Protein AF-A0A8E2AHM2-F1 (afdb_monomer_lite)

Radius of gyration: 27.21 Å; chains: 1; bounding box: 56×54×58 Å

pLDDT: mean 82.31, std 12.41, range [53.06, 95.19]

Sequence (95 aa):
LHSVFHASLLEPFVTPHCSLDRSPARPAPVHIVPPESPMTIESFLDCRKIGRRYKYLVHWMNTSVAERSWVALSDVPRDLDEVLEHFHRHHPKLP

Foldseek 3Di:
DDPDDDPVPDDDDDDPPPPDPCPPPDPDDDDDDPPPDDFDFPAWDAWDDDPPWIWTFTDTPPDDPVPTDTHTPVRDDPVCVVRVVVVCVVVVVGD

Organism: NCBI:txid1052685

Structure (mmCIF, N/CA/C/O backbone):
data_AF-A0A8E2AHM2-F1
#
_entry.id   AF-A0A8E2AHM2-F1
#
loop_
_atom_site.group_PDB
_atom_site.id
_atom_site.type_symbol
_atom_site.label_atom_id
_atom_site.label_alt_id
_atom_site.label_com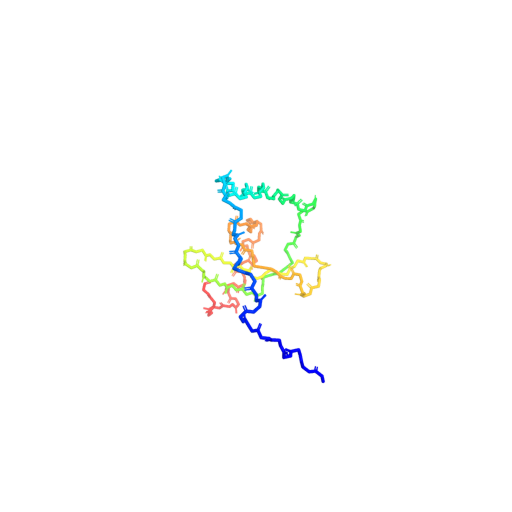p_id
_atom_site.label_asym_id
_atom_site.label_entity_id
_atom_site.label_seq_id
_atom_site.pdbx_PDB_ins_code
_atom_site.Cartn_x
_atom_site.Cartn_y
_atom_site.Cartn_z
_atom_site.occupancy
_atom_site.B_iso_or_equiv
_atom_site.auth_seq_id
_atom_site.auth_comp_id
_atom_site.auth_asym_id
_atom_site.auth_atom_id
_atom_site.pdbx_PDB_model_num
ATOM 1 N N . LEU A 1 1 ? 23.206 -41.408 28.297 1.00 57.72 1 LEU A N 1
ATOM 2 C CA . LEU A 1 1 ? 24.441 -40.905 28.940 1.00 57.72 1 LEU A CA 1
ATOM 3 C C . LEU A 1 1 ? 24.229 -39.427 29.218 1.00 57.72 1 LEU A C 1
ATOM 5 O O . LEU A 1 1 ? 24.099 -38.669 28.268 1.00 57.72 1 LEU A O 1
ATOM 9 N N . HIS A 1 2 ? 24.101 -39.038 30.483 1.00 63.03 2 HIS A N 1
ATOM 10 C CA . HIS A 1 2 ? 23.976 -37.633 30.874 1.00 63.03 2 HIS A CA 1
ATOM 11 C C . HIS A 1 2 ? 25.224 -37.243 31.653 1.00 63.03 2 HIS A C 1
ATOM 13 O O . HIS A 1 2 ? 25.695 -38.023 32.480 1.00 63.03 2 HIS A O 1
ATOM 19 N N . SER A 1 3 ? 25.776 -36.070 31.347 1.00 64.38 3 SER A N 1
ATOM 20 C CA . SER A 1 3 ? 26.953 -35.550 32.036 1.00 64.38 3 SER A CA 1
ATOM 21 C C . SER A 1 3 ? 26.551 -35.144 33.454 1.00 64.38 3 SER A C 1
ATOM 23 O O . SER A 1 3 ? 25.998 -34.068 33.664 1.00 64.38 3 SER A O 1
ATOM 25 N N . VAL A 1 4 ? 26.755 -36.048 34.413 1.00 71.81 4 VAL A N 1
ATOM 26 C CA . VAL A 1 4 ? 26.604 -35.779 35.845 1.00 71.81 4 VAL A CA 1
ATOM 27 C C . VAL A 1 4 ? 28.000 -35.479 36.371 1.00 71.81 4 VAL A C 1
ATOM 29 O O . VAL A 1 4 ? 28.761 -36.394 36.673 1.00 71.81 4 VAL A O 1
ATOM 32 N N . PHE A 1 5 ? 28.369 -34.203 36.426 1.00 76.50 5 PHE A N 1
ATOM 33 C CA . PHE A 1 5 ? 29.600 -33.772 37.085 1.00 76.50 5 PHE A CA 1
ATOM 34 C 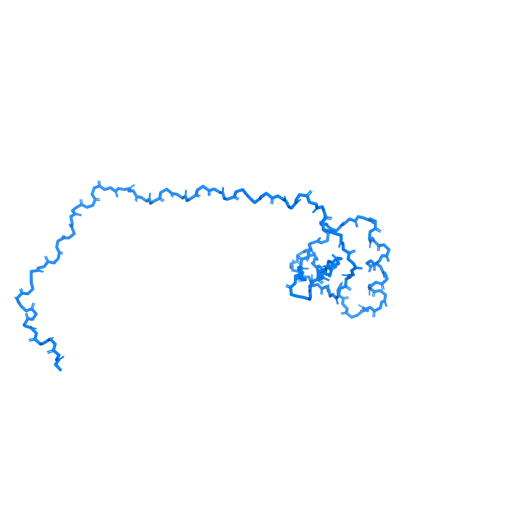C . PHE A 1 5 ? 29.258 -32.965 38.339 1.00 76.50 5 PHE A C 1
ATOM 36 O O . PHE A 1 5 ? 28.221 -32.304 38.414 1.00 76.50 5 PHE A O 1
ATOM 43 N N . HIS A 1 6 ? 30.123 -33.041 39.350 1.00 72.62 6 HIS A N 1
ATOM 44 C CA . HIS A 1 6 ? 29.955 -32.272 40.577 1.00 72.62 6 HIS A CA 1
ATOM 45 C C . HIS A 1 6 ? 30.137 -30.782 40.282 1.00 72.62 6 HIS A C 1
ATOM 47 O O . HIS A 1 6 ? 31.229 -30.350 39.919 1.00 72.62 6 HIS A O 1
ATOM 53 N N . ALA A 1 7 ? 29.083 -29.991 40.494 1.00 68.75 7 ALA A N 1
ATOM 54 C CA . ALA A 1 7 ? 29.116 -28.540 40.314 1.00 68.75 7 ALA A CA 1
ATOM 55 C C . ALA A 1 7 ? 30.191 -27.850 41.178 1.00 68.75 7 ALA A C 1
ATOM 57 O O . ALA A 1 7 ? 30.697 -26.804 40.792 1.00 68.75 7 ALA A O 1
ATOM 58 N N . SER A 1 8 ? 30.601 -28.461 42.295 1.00 72.19 8 SER A N 1
ATOM 59 C CA . SER A 1 8 ? 31.671 -27.957 43.169 1.00 72.19 8 SER A CA 1
ATOM 60 C C . SER A 1 8 ? 33.075 -28.015 42.557 1.00 72.19 8 SER A C 1
ATOM 62 O O . SER A 1 8 ? 33.997 -27.443 43.125 1.00 72.19 8 SER A O 1
ATOM 64 N N . LEU A 1 9 ? 33.254 -28.725 41.437 1.00 74.06 9 LEU A N 1
ATOM 65 C CA . LEU A 1 9 ? 34.508 -28.753 40.674 1.00 74.06 9 LEU A CA 1
ATOM 66 C C . LEU A 1 9 ? 34.562 -27.665 39.594 1.00 74.06 9 LEU A C 1
ATOM 68 O O . LEU A 1 9 ? 35.573 -27.545 38.907 1.00 74.06 9 LEU A O 1
ATOM 72 N N . LEU A 1 10 ? 33.482 -26.901 39.403 1.00 78.50 10 LEU A N 1
ATOM 73 C CA . LEU A 1 10 ? 33.496 -25.771 38.486 1.00 78.50 10 LEU A CA 1
ATOM 74 C C . LEU A 1 10 ? 34.224 -24.595 39.131 1.00 78.50 10 LEU A C 1
ATOM 76 O O . LEU A 1 10 ? 33.868 -24.148 40.221 1.00 78.50 10 LEU A O 1
ATOM 80 N N . GLU A 1 11 ? 35.209 -24.058 38.423 1.00 78.44 11 GLU A N 1
ATOM 81 C CA . GLU A 1 11 ? 35.798 -22.774 38.781 1.00 78.44 11 GLU A CA 1
ATOM 82 C C . GLU A 1 11 ? 34.790 -21.642 38.501 1.00 78.44 11 GLU A C 1
ATOM 84 O O . GLU A 1 11 ? 34.087 -21.678 37.482 1.00 78.44 11 GLU A O 1
ATOM 89 N N . PRO A 1 12 ? 34.684 -20.626 39.381 1.00 75.56 12 PRO A N 1
ATOM 90 C CA . PRO A 1 12 ? 33.823 -19.474 39.146 1.00 75.56 12 PRO A CA 1
ATOM 91 C C . PRO A 1 12 ? 34.216 -18.754 37.854 1.00 75.56 12 PRO A C 1
ATOM 93 O O . PRO A 1 12 ? 35.377 -18.394 37.661 1.00 75.56 12 PRO A O 1
ATOM 96 N N . PHE A 1 13 ? 33.244 -18.501 36.976 1.00 74.69 13 PHE A N 1
ATOM 97 C CA . PHE A 1 13 ? 33.484 -17.737 35.756 1.00 74.69 13 PHE A CA 1
ATOM 98 C C . PHE A 1 13 ? 33.862 -16.291 36.102 1.00 74.69 13 PHE A C 1
ATOM 100 O O . PHE A 1 13 ? 33.031 -15.514 36.574 1.00 74.69 13 PHE A O 1
ATOM 107 N N . VAL A 1 14 ? 35.117 -15.924 35.847 1.00 71.31 14 VAL A N 1
ATOM 108 C CA . VAL A 1 14 ? 35.589 -14.544 35.964 1.00 71.31 14 VAL A CA 1
ATOM 109 C C . VAL A 1 14 ? 35.416 -13.878 34.607 1.00 71.31 14 VAL A C 1
ATOM 111 O O . VAL A 1 14 ? 36.147 -14.167 33.660 1.00 71.31 14 VAL A O 1
ATOM 114 N N . THR A 1 15 ? 34.451 -12.964 34.502 1.00 63.50 15 THR A N 1
ATOM 115 C CA . THR A 1 15 ? 34.404 -12.040 33.367 1.00 63.50 15 THR A CA 1
ATOM 116 C C . THR A 1 15 ? 35.723 -11.268 33.344 1.00 63.50 15 THR A C 1
ATOM 118 O O . THR A 1 15 ? 36.026 -10.622 34.355 1.00 63.50 15 THR A O 1
ATOM 121 N N . PRO A 1 16 ? 36.515 -11.286 32.252 1.00 62.78 16 PRO A N 1
ATOM 122 C CA . PRO A 1 16 ? 37.637 -10.368 32.152 1.00 62.78 16 PRO A CA 1
ATOM 123 C C . PRO A 1 16 ? 37.059 -8.969 32.327 1.00 62.78 16 PRO A C 1
ATOM 125 O O . PRO A 1 16 ? 36.069 -8.630 31.677 1.00 62.78 16 PRO A O 1
ATOM 128 N N . HIS A 1 17 ? 37.616 -8.224 33.284 1.00 57.38 17 HIS A N 1
ATOM 129 C CA . HIS A 1 17 ? 37.200 -6.874 33.636 1.00 57.38 17 HIS A CA 1
ATOM 130 C C . HIS A 1 17 ? 37.020 -6.097 32.332 1.00 57.38 17 HIS A C 1
ATOM 132 O O . HIS A 1 17 ? 37.996 -5.820 31.635 1.00 57.38 17 HIS A O 1
ATOM 138 N N . CYS A 1 18 ? 35.764 -5.877 31.937 1.00 53.06 18 CYS A N 1
ATOM 139 C CA . CYS A 1 18 ? 35.422 -5.379 30.615 1.00 53.06 18 CYS A CA 1
ATOM 140 C C . CYS A 1 18 ? 35.716 -3.881 30.602 1.00 53.06 18 CYS A C 1
ATOM 142 O O . CYS A 1 18 ? 34.828 -3.043 30.706 1.00 53.06 18 CYS A O 1
ATOM 144 N N . SER A 1 19 ? 36.996 -3.529 30.531 1.00 56.16 19 SER A N 1
ATOM 145 C CA . SER A 1 19 ? 37.459 -2.181 30.249 1.00 56.16 19 SER A CA 1
ATOM 146 C C . SER A 1 19 ? 37.283 -1.905 28.764 1.00 56.16 19 SER A C 1
ATOM 148 O O . SER A 1 19 ? 38.254 -1.649 28.069 1.00 56.16 19 SER A O 1
ATOM 150 N N . LEU A 1 20 ? 36.064 -2.024 28.255 1.00 53.69 20 LEU A N 1
ATOM 151 C CA . LEU A 1 20 ? 35.686 -1.540 26.942 1.00 53.69 20 LEU A CA 1
ATOM 152 C C . LEU A 1 20 ? 34.203 -1.212 27.031 1.00 53.69 20 LEU A C 1
ATOM 154 O O . LEU A 1 20 ? 33.334 -2.048 26.802 1.00 53.69 20 LEU A O 1
ATOM 158 N N . ASP A 1 21 ? 33.954 0.058 27.324 1.00 55.62 21 ASP A N 1
ATOM 159 C CA . ASP A 1 21 ? 32.735 0.812 27.041 1.00 55.62 21 ASP A CA 1
ATOM 160 C C . ASP A 1 21 ? 32.485 0.875 25.516 1.00 55.62 21 ASP A C 1
ATOM 162 O O . ASP A 1 21 ? 32.298 1.918 24.894 1.00 55.62 21 ASP A O 1
ATOM 166 N N . ARG A 1 22 ? 32.602 -0.277 24.854 1.00 61.88 22 ARG A N 1
ATOM 167 C CA . ARG A 1 22 ? 32.420 -0.456 23.426 1.00 61.88 22 ARG A CA 1
ATOM 168 C C . ARG A 1 22 ? 31.040 -1.051 23.256 1.00 61.88 22 ARG A C 1
ATOM 170 O O . ARG A 1 22 ? 30.875 -2.229 22.947 1.00 61.88 22 ARG A O 1
ATOM 177 N N . SER A 1 23 ? 30.038 -0.196 23.439 1.00 65.62 23 SER A N 1
ATOM 178 C CA . SER A 1 23 ? 28.796 -0.392 22.704 1.00 65.62 23 SER A CA 1
ATOM 179 C C . SER A 1 23 ? 29.183 -0.628 21.232 1.00 65.62 23 SER A C 1
ATOM 181 O O . SER A 1 23 ? 29.990 0.134 20.685 1.00 65.62 23 SER A O 1
ATOM 183 N N . PRO A 1 24 ? 28.740 -1.728 20.593 1.00 69.00 24 PRO A N 1
ATOM 184 C CA . PRO A 1 24 ? 29.036 -1.927 19.185 1.00 69.00 24 PRO A CA 1
ATOM 185 C C . PRO A 1 24 ? 28.507 -0.705 18.435 1.00 69.00 24 PRO A C 1
ATOM 187 O O . PRO A 1 24 ? 27.361 -0.295 18.642 1.00 69.00 24 PRO A O 1
ATOM 190 N N . ALA A 1 25 ? 29.360 -0.088 17.614 1.00 74.81 25 ALA A N 1
ATOM 191 C CA . ALA A 1 25 ? 28.957 1.052 16.807 1.00 74.81 25 ALA A CA 1
ATOM 192 C C . ALA A 1 25 ? 27.688 0.672 16.033 1.00 74.81 25 ALA A C 1
ATOM 194 O O . ALA A 1 25 ? 27.626 -0.405 15.432 1.00 74.81 25 ALA A O 1
ATOM 195 N N . ARG A 1 26 ? 26.660 1.530 16.089 1.00 78.56 26 ARG A N 1
ATOM 196 C CA . ARG A 1 26 ? 25.414 1.306 15.347 1.00 78.56 26 ARG A CA 1
ATOM 197 C C . ARG A 1 26 ? 25.782 1.037 13.879 1.00 78.56 26 ARG A C 1
ATOM 199 O O . ARG A 1 26 ? 26.580 1.806 13.337 1.00 78.56 26 ARG A O 1
ATOM 206 N N . PRO A 1 27 ? 25.238 -0.016 13.238 1.00 81.00 27 PRO A N 1
ATOM 207 C CA . PRO A 1 27 ? 25.500 -0.258 11.826 1.00 81.00 27 PRO A CA 1
ATOM 208 C C . PRO A 1 27 ? 25.142 0.993 11.021 1.00 81.00 27 PRO A C 1
ATOM 210 O O . PRO A 1 27 ? 24.169 1.686 11.338 1.00 81.00 27 PRO A O 1
ATOM 213 N N . ALA A 1 28 ? 25.956 1.298 10.009 1.00 83.75 28 ALA A N 1
ATOM 214 C CA . ALA A 1 28 ? 25.696 2.424 9.126 1.00 83.75 28 ALA A CA 1
ATOM 215 C C . ALA A 1 28 ? 24.283 2.296 8.520 1.00 83.75 28 ALA A C 1
ATOM 217 O O . ALA A 1 28 ? 23.840 1.174 8.247 1.00 83.75 28 ALA A O 1
ATOM 218 N N . PRO A 1 29 ? 23.560 3.412 8.316 1.00 81.75 29 PRO A N 1
ATOM 219 C CA . PRO A 1 29 ? 22.276 3.382 7.631 1.00 81.75 29 PRO A CA 1
ATOM 220 C C . PRO A 1 29 ? 22.425 2.695 6.271 1.00 81.75 29 PRO A C 1
ATOM 222 O O . PRO A 1 29 ? 23.303 3.046 5.485 1.00 81.75 29 PRO A O 1
ATOM 225 N N . VAL A 1 30 ? 21.575 1.710 5.993 1.00 80.38 30 VAL A N 1
ATOM 226 C CA . VAL A 1 30 ? 21.546 1.066 4.678 1.00 80.38 30 VAL A CA 1
ATOM 227 C C . VAL A 1 30 ? 20.937 2.053 3.687 1.00 80.38 30 VAL A C 1
ATOM 229 O O . VAL A 1 30 ? 19.789 2.470 3.844 1.00 80.38 30 VAL A O 1
ATOM 232 N N . HIS A 1 31 ? 21.701 2.425 2.662 1.00 77.62 31 HIS A N 1
ATOM 233 C CA . HIS A 1 31 ? 21.184 3.185 1.531 1.00 77.62 31 HIS A CA 1
ATOM 234 C C . HIS A 1 31 ? 20.437 2.230 0.599 1.00 77.62 31 HIS A C 1
ATOM 236 O O . HIS A 1 31 ? 21.048 1.446 -0.123 1.00 77.62 31 HIS A O 1
ATOM 242 N N . ILE A 1 32 ? 19.107 2.275 0.641 1.00 73.75 32 ILE A N 1
ATOM 243 C CA . ILE A 1 32 ? 18.262 1.553 -0.311 1.00 73.75 32 ILE A CA 1
ATOM 244 C C . ILE A 1 32 ? 18.296 2.349 -1.617 1.00 73.75 32 ILE A C 1
ATOM 246 O O . ILE A 1 32 ? 17.787 3.469 -1.672 1.00 73.75 32 ILE A O 1
ATOM 250 N N . VAL A 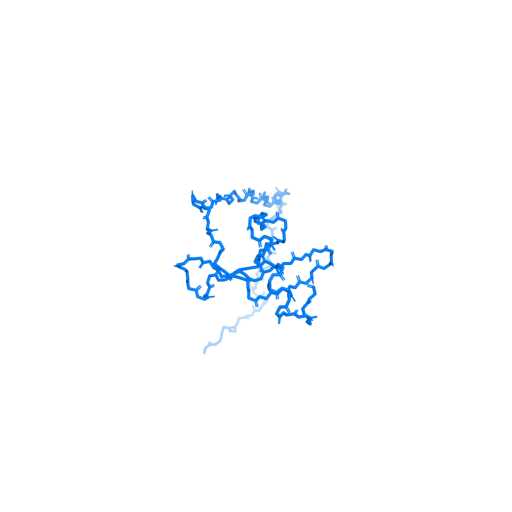1 33 ? 18.940 1.796 -2.646 1.00 72.88 33 VAL A N 1
ATOM 251 C CA . VAL A 1 33 ? 18.919 2.372 -3.996 1.00 72.88 33 VAL A CA 1
ATOM 252 C C . VAL A 1 33 ? 17.492 2.219 -4.536 1.00 72.88 33 VAL A C 1
ATOM 254 O O . VAL A 1 33 ? 16.964 1.103 -4.501 1.00 72.88 33 VAL A O 1
ATOM 257 N N . PRO A 1 34 ? 16.835 3.303 -4.991 1.00 66.12 34 PRO A N 1
ATOM 258 C CA . PRO A 1 34 ? 15.548 3.191 -5.666 1.00 66.12 34 PRO A CA 1
ATOM 259 C C . PRO A 1 34 ? 15.678 2.264 -6.883 1.00 66.12 34 PRO A C 1
ATOM 261 O O . PRO A 1 34 ? 16.737 2.259 -7.513 1.00 66.12 34 PRO A O 1
ATOM 264 N N . PRO A 1 35 ? 14.642 1.486 -7.236 1.00 63.38 35 PRO A N 1
ATOM 265 C CA . PRO A 1 35 ? 14.686 0.682 -8.451 1.00 63.38 35 PRO A CA 1
ATOM 266 C C . PRO A 1 35 ? 15.014 1.569 -9.660 1.00 63.38 35 PRO A C 1
ATOM 268 O O . PRO A 1 35 ? 14.529 2.694 -9.769 1.00 63.38 35 PRO A O 1
ATOM 271 N N . GLU A 1 36 ? 15.852 1.051 -10.559 1.00 61.22 36 GLU A N 1
ATOM 272 C CA . GLU A 1 36 ? 16.366 1.771 -11.735 1.00 61.22 36 GLU A CA 1
ATOM 273 C C . GLU A 1 36 ? 15.245 2.204 -12.698 1.00 61.22 36 GLU A C 1
ATOM 275 O O . GLU A 1 36 ? 15.392 3.169 -13.444 1.00 61.22 36 GLU A O 1
ATOM 280 N N . SER A 1 37 ? 14.093 1.527 -12.637 1.00 63.00 37 SER A N 1
ATOM 281 C CA . SER A 1 37 ? 12.883 1.884 -13.373 1.00 63.00 37 SER A CA 1
ATOM 282 C C . SER A 1 37 ? 11.727 2.199 -12.416 1.00 63.00 37 SER A C 1
ATOM 284 O O . SER A 1 37 ? 11.512 1.466 -11.444 1.00 63.00 37 SER A O 1
ATOM 286 N N . PRO A 1 38 ? 10.949 3.267 -12.675 1.00 66.69 38 PRO A N 1
ATOM 287 C CA . PRO A 1 38 ? 9.717 3.502 -11.942 1.00 66.69 38 PRO A CA 1
ATOM 288 C C . PRO A 1 38 ? 8.733 2.373 -12.273 1.00 66.69 38 PRO A C 1
ATOM 290 O O . PRO A 1 38 ? 8.230 2.275 -13.393 1.00 66.69 38 PRO A O 1
ATOM 293 N N . MET A 1 39 ? 8.465 1.497 -11.302 1.00 73.00 39 MET A N 1
ATOM 294 C CA . MET A 1 39 ? 7.403 0.502 -11.439 1.00 73.00 39 MET A CA 1
ATOM 295 C C . MET A 1 39 ? 6.070 1.233 -11.615 1.00 73.00 39 MET A C 1
ATOM 297 O O . MET A 1 39 ? 5.709 2.095 -10.814 1.00 73.00 39 MET A O 1
ATOM 301 N N . THR A 1 40 ? 5.350 0.908 -12.688 1.00 86.50 40 THR A N 1
ATOM 302 C CA . THR A 1 40 ? 4.072 1.552 -13.008 1.00 86.50 40 THR A CA 1
ATOM 303 C C . THR A 1 40 ? 2.930 0.831 -12.301 1.00 86.50 40 THR A C 1
ATOM 305 O O . THR A 1 40 ? 2.863 -0.401 -12.287 1.00 86.50 40 THR A O 1
ATOM 308 N N . ILE A 1 41 ? 2.037 1.615 -11.702 1.00 90.19 41 ILE A N 1
ATOM 309 C CA . ILE A 1 41 ? 0.824 1.128 -11.047 1.00 90.19 41 ILE A CA 1
ATOM 310 C C . ILE A 1 41 ? -0.159 0.662 -12.123 1.00 90.19 41 ILE A C 1
ATOM 312 O O . ILE A 1 41 ? -0.553 1.448 -12.977 1.00 90.19 41 ILE A O 1
ATOM 316 N N . GLU A 1 42 ? -0.561 -0.605 -12.071 1.00 91.06 42 GLU A N 1
ATOM 317 C CA . GLU A 1 42 ? -1.582 -1.165 -12.959 1.00 91.06 42 GLU A CA 1
ATOM 318 C C . GLU A 1 42 ? -2.990 -0.944 -12.397 1.00 91.06 42 GLU A C 1
ATOM 320 O O . GLU A 1 42 ? -3.894 -0.534 -13.120 1.00 91.06 42 GLU A O 1
ATOM 325 N N . SER A 1 43 ? -3.198 -1.214 -11.104 1.00 91.00 43 SER A N 1
ATOM 326 C CA . SER A 1 43 ? -4.508 -1.044 -10.463 1.00 91.00 43 SER A CA 1
ATOM 327 C C . SER A 1 43 ? -4.432 -0.884 -8.943 1.00 91.00 43 SER A C 1
ATOM 329 O O . SER A 1 43 ? -3.494 -1.353 -8.289 1.00 91.00 43 SER A O 1
ATOM 331 N N . PHE A 1 44 ? -5.457 -0.238 -8.379 1.00 94.25 44 PHE A N 1
ATOM 332 C CA . PHE A 1 44 ? -5.697 -0.159 -6.937 1.00 94.25 44 PHE A CA 1
ATOM 333 C C . PHE A 1 44 ? -6.676 -1.249 -6.514 1.00 94.25 44 PHE A C 1
ATOM 335 O O . PHE A 1 44 ? -7.736 -1.410 -7.114 1.00 94.25 44 PHE A O 1
ATOM 342 N N . LEU A 1 45 ? -6.312 -1.999 -5.478 1.00 93.50 45 LEU A N 1
ATOM 343 C CA . LEU A 1 45 ? -7.073 -3.163 -5.020 1.00 93.50 45 LEU A CA 1
ATOM 344 C C . LEU A 1 45 ? -7.771 -2.926 -3.687 1.00 93.50 45 LEU A C 1
ATOM 346 O O . LEU A 1 45 ? -8.834 -3.483 -3.440 1.00 93.50 45 LEU A O 1
ATOM 350 N N . ASP A 1 46 ? -7.144 -2.143 -2.813 1.00 94.25 46 ASP A N 1
ATOM 351 C CA . ASP A 1 46 ? -7.638 -1.894 -1.465 1.00 94.25 46 ASP A CA 1
ATOM 352 C C . ASP A 1 46 ? -7.093 -0.562 -0.941 1.00 94.25 46 ASP A C 1
ATOM 354 O O . ASP A 1 46 ? -6.061 -0.071 -1.413 1.00 94.25 46 ASP A O 1
ATOM 358 N N . CYS A 1 47 ? -7.747 0.015 0.061 1.00 94.75 47 CYS A N 1
ATOM 359 C CA . CYS A 1 47 ? -7.245 1.192 0.752 1.00 94.75 47 CYS A CA 1
ATOM 360 C C . CYS A 1 47 ? -7.377 1.043 2.267 1.00 94.75 47 CYS A C 1
ATOM 362 O O . CYS A 1 47 ? -8.273 0.398 2.808 1.00 94.75 47 CYS A O 1
ATOM 364 N N . ARG A 1 48 ? -6.435 1.649 2.988 1.00 93.94 48 ARG A N 1
ATOM 365 C CA . ARG A 1 48 ? -6.473 1.688 4.446 1.00 93.94 48 ARG A CA 1
ATOM 366 C C . ARG A 1 48 ? -5.948 3.001 4.979 1.00 93.94 48 ARG A C 1
ATOM 368 O O . ARG A 1 48 ? -4.994 3.585 4.460 1.00 93.94 48 ARG A O 1
ATOM 375 N N . LYS A 1 49 ? -6.523 3.411 6.101 1.00 94.69 49 LYS A N 1
ATOM 376 C CA . LYS A 1 49 ? -6.090 4.578 6.859 1.00 94.69 49 LYS A CA 1
ATOM 377 C C . LYS A 1 49 ? -5.215 4.143 8.030 1.00 94.69 49 LYS A C 1
ATOM 379 O O . LYS A 1 49 ? -5.630 3.339 8.858 1.00 94.69 49 LYS A O 1
ATOM 384 N N . ILE A 1 50 ? -4.004 4.687 8.111 1.00 93.12 50 ILE A N 1
ATOM 385 C CA . ILE A 1 50 ? -3.076 4.478 9.229 1.00 93.12 50 ILE A CA 1
ATOM 386 C C . ILE A 1 50 ? -2.795 5.844 9.857 1.00 93.12 50 ILE A C 1
ATOM 388 O O . ILE A 1 50 ? -2.047 6.666 9.318 1.00 93.12 50 ILE A O 1
ATOM 392 N N . GLY A 1 51 ? -3.438 6.110 10.996 1.00 92.44 51 GLY A N 1
ATOM 393 C CA . GLY A 1 51 ? -3.404 7.416 11.653 1.00 92.44 51 GLY A CA 1
ATOM 394 C C . GLY A 1 51 ? -4.007 8.511 10.767 1.00 92.44 51 GLY A C 1
ATOM 395 O O . GLY A 1 51 ? -5.198 8.491 10.459 1.00 92.44 51 GLY A O 1
ATOM 396 N N . ARG A 1 52 ? -3.177 9.475 10.351 1.00 91.81 52 ARG A N 1
ATOM 397 C CA . ARG A 1 52 ? -3.563 10.586 9.458 1.00 91.81 52 ARG A CA 1
ATOM 398 C C . ARG A 1 52 ? -3.199 10.352 7.987 1.00 91.81 52 ARG A C 1
ATOM 400 O O . ARG A 1 52 ? -3.357 11.260 7.182 1.00 91.81 52 ARG A O 1
ATOM 407 N N . ARG A 1 53 ? -2.661 9.179 7.642 1.00 93.19 53 ARG A N 1
ATOM 408 C CA . ARG A 1 53 ? -2.172 8.868 6.293 1.00 93.19 53 ARG A CA 1
ATOM 409 C C . ARG A 1 53 ? -3.004 7.763 5.655 1.00 93.19 53 ARG A C 1
ATOM 411 O O . ARG A 1 53 ? -3.431 6.837 6.343 1.00 93.19 53 ARG A O 1
ATOM 418 N N . TYR A 1 54 ? -3.168 7.848 4.341 1.00 93.56 54 TYR A N 1
ATOM 419 C CA . TYR A 1 54 ? -3.804 6.819 3.526 1.00 93.56 54 TYR A CA 1
ATOM 420 C C . TYR A 1 54 ? -2.739 5.994 2.812 1.00 93.56 54 TYR A C 1
ATOM 422 O O . TYR A 1 54 ? -1.735 6.535 2.337 1.00 93.56 54 TYR A O 1
ATOM 430 N N . LYS A 1 55 ? -2.955 4.681 2.768 1.00 95.19 55 LYS A N 1
ATOM 431 C CA . LYS A 1 55 ? -2.177 3.753 1.955 1.00 95.19 55 LYS A CA 1
ATOM 432 C C . LYS A 1 55 ? -3.108 2.973 1.046 1.00 95.19 55 LYS A C 1
ATOM 434 O O . LYS A 1 55 ? -4.180 2.562 1.485 1.00 95.19 55 LYS A O 1
ATOM 439 N N . TYR A 1 56 ? -2.644 2.714 -0.161 1.00 94.88 56 TYR A N 1
ATOM 440 C CA . TYR A 1 56 ? -3.354 1.951 -1.171 1.00 94.88 56 TYR A CA 1
ATOM 441 C C . TYR A 1 56 ? -2.576 0.684 -1.493 1.00 94.88 56 TYR A C 1
ATOM 443 O O . TYR A 1 56 ? -1.347 0.709 -1.572 1.00 94.88 56 TYR A O 1
ATOM 451 N N . LEU A 1 57 ? -3.289 -0.429 -1.624 1.00 94.81 57 LEU A N 1
ATOM 452 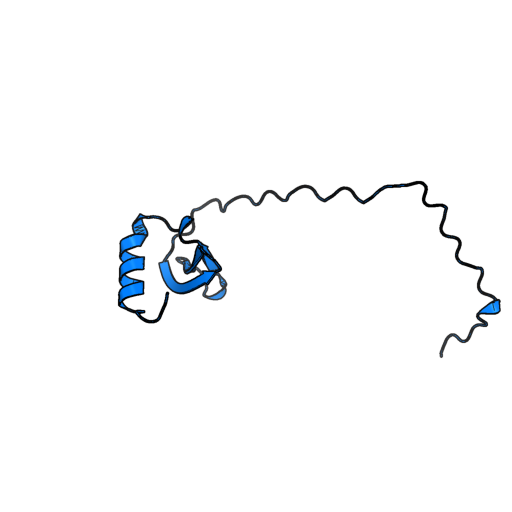C CA . LEU A 1 57 ? -2.727 -1.679 -2.100 1.00 94.81 57 LEU A CA 1
ATOM 453 C C . LEU A 1 57 ? -2.692 -1.626 -3.621 1.00 94.81 57 LEU A C 1
ATOM 455 O O . LEU A 1 57 ? -3.734 -1.547 -4.273 1.00 94.81 57 LEU A O 1
ATOM 459 N N . VAL A 1 58 ? -1.484 -1.668 -4.159 1.00 94.62 58 VAL A N 1
ATOM 460 C CA . VAL A 1 58 ? -1.216 -1.490 -5.579 1.00 94.62 58 VAL A CA 1
ATOM 461 C C . VAL A 1 58 ? -0.826 -2.820 -6.206 1.00 94.62 58 VAL A C 1
ATOM 463 O O . VAL A 1 58 ? -0.039 -3.581 -5.636 1.00 94.62 58 VAL A O 1
ATOM 466 N N . HIS A 1 59 ? -1.363 -3.086 -7.393 1.00 93.44 59 HIS A N 1
ATOM 467 C CA . HIS A 1 59 ? -0.819 -4.077 -8.310 1.00 93.44 59 HIS A CA 1
ATOM 468 C C . HIS A 1 59 ? 0.121 -3.398 -9.303 1.00 93.44 59 HIS A C 1
ATOM 470 O O . HIS A 1 59 ? -0.255 -2.396 -9.913 1.00 93.44 59 HIS A O 1
ATOM 476 N N . TRP A 1 60 ? 1.337 -3.922 -9.441 1.00 92.06 60 TRP A N 1
ATOM 477 C CA . TRP A 1 60 ? 2.329 -3.392 -10.370 1.00 92.06 60 TRP A CA 1
ATOM 478 C C . TRP A 1 60 ? 2.222 -4.083 -11.722 1.00 92.06 60 TRP A C 1
ATOM 480 O O . TRP A 1 60 ? 2.032 -5.299 -11.793 1.00 92.06 60 TRP A O 1
ATOM 490 N N . MET A 1 61 ? 2.414 -3.309 -12.781 1.00 90.19 61 MET A N 1
ATOM 491 C CA . MET A 1 61 ? 2.356 -3.804 -14.150 1.00 90.19 61 MET A CA 1
ATOM 492 C C . MET A 1 61 ? 3.396 -4.911 -14.386 1.00 90.19 61 MET A C 1
ATOM 494 O O . MET A 1 61 ? 4.563 -4.753 -14.031 1.00 90.19 61 MET A O 1
ATOM 498 N N . ASN A 1 62 ? 2.983 -6.011 -15.024 1.00 87.56 62 ASN A N 1
ATOM 499 C CA . ASN A 1 62 ? 3.822 -7.183 -15.330 1.00 87.56 62 ASN A CA 1
ATOM 500 C C . ASN A 1 62 ? 4.400 -7.912 -14.100 1.00 87.56 62 ASN A C 1
ATOM 502 O O . ASN A 1 62 ? 5.390 -8.633 -14.231 1.00 87.56 62 ASN A O 1
ATOM 506 N N . THR A 1 63 ? 3.796 -7.755 -12.919 1.00 87.62 63 THR A N 1
ATOM 507 C CA . THR A 1 63 ? 4.258 -8.427 -11.692 1.00 87.62 63 THR A CA 1
ATOM 508 C C . THR A 1 63 ? 3.276 -9.469 -11.181 1.00 87.62 63 THR A C 1
ATOM 510 O O . THR A 1 63 ? 2.088 -9.478 -11.509 1.00 87.62 63 THR A O 1
ATOM 513 N N . SER A 1 64 ? 3.774 -10.375 -10.341 1.00 90.06 64 SER A N 1
ATOM 514 C CA . SER A 1 64 ? 2.928 -11.363 -9.680 1.00 90.06 64 SER A CA 1
ATOM 515 C C . SER A 1 64 ? 2.093 -10.743 -8.550 1.00 90.06 64 SER A C 1
ATOM 517 O O . SER A 1 64 ? 2.405 -9.695 -7.986 1.00 90.06 64 SER A O 1
ATOM 519 N N . VAL A 1 65 ? 1.029 -11.440 -8.141 1.00 89.69 65 VAL A N 1
ATOM 520 C CA . VAL A 1 65 ? 0.194 -11.051 -6.989 1.00 89.69 65 VAL A CA 1
ATOM 521 C C . VAL A 1 65 ? 1.012 -10.904 -5.695 1.00 89.69 65 VAL A C 1
ATOM 523 O O . VAL A 1 65 ? 0.639 -10.117 -4.827 1.00 89.69 65 VAL A O 1
ATOM 526 N N . ALA A 1 66 ? 2.128 -11.627 -5.571 1.00 90.06 66 ALA A N 1
ATOM 527 C CA . ALA A 1 66 ? 2.998 -11.581 -4.398 1.00 90.06 66 ALA A CA 1
ATOM 528 C C . ALA A 1 66 ? 3.786 -10.265 -4.276 1.00 90.06 66 ALA A C 1
ATOM 530 O O . ALA A 1 66 ? 4.207 -9.911 -3.179 1.00 90.06 66 ALA A O 1
ATOM 531 N N . GLU A 1 67 ? 3.956 -9.527 -5.374 1.00 88.88 67 GLU A N 1
ATOM 532 C CA . GLU A 1 67 ? 4.700 -8.259 -5.404 1.00 88.88 67 GLU A CA 1
ATOM 533 C C . GLU A 1 67 ? 3.822 -7.044 -5.082 1.00 88.88 67 GLU A C 1
ATOM 535 O O . GLU A 1 67 ? 4.310 -5.916 -4.984 1.00 88.88 67 GLU A O 1
ATOM 540 N N . ARG A 1 68 ? 2.517 -7.259 -4.872 1.00 92.88 68 ARG A N 1
ATOM 541 C CA . ARG A 1 68 ? 1.586 -6.208 -4.454 1.00 92.88 68 ARG A CA 1
ATOM 542 C C . ARG A 1 68 ? 2.048 -5.583 -3.149 1.00 92.88 68 ARG A C 1
ATOM 544 O O . ARG A 1 68 ? 2.361 -6.275 -2.179 1.00 92.88 68 ARG A O 1
ATOM 551 N N . SER A 1 69 ? 2.037 -4.259 -3.098 1.00 92.88 69 SER A N 1
ATOM 552 C CA . SER A 1 69 ? 2.547 -3.535 -1.940 1.00 92.88 69 SER A CA 1
ATOM 553 C C . SER A 1 69 ? 1.684 -2.330 -1.585 1.00 92.88 69 SER A C 1
ATOM 555 O O . SER A 1 69 ? 0.843 -1.868 -2.356 1.00 92.88 69 SER A O 1
ATOM 557 N N . TRP A 1 70 ? 1.845 -1.868 -0.344 1.00 94.31 70 TRP A N 1
ATOM 558 C CA . TRP A 1 70 ? 1.100 -0.737 0.195 1.00 94.31 70 TRP A CA 1
ATOM 559 C C . TRP A 1 70 ? 1.857 0.565 -0.050 1.00 94.31 70 TRP A C 1
ATOM 561 O O . TRP A 1 70 ? 2.826 0.852 0.656 1.00 94.31 70 TRP A O 1
ATOM 571 N N . VAL A 1 71 ? 1.359 1.370 -0.980 1.00 92.94 71 VAL A N 1
ATOM 572 C CA . VAL A 1 71 ? 1.927 2.666 -1.370 1.00 92.94 71 VAL A CA 1
ATOM 573 C C . VAL A 1 71 ? 1.200 3.785 -0.626 1.00 92.94 71 VAL A C 1
ATOM 575 O O . VAL A 1 71 ? -0.017 3.725 -0.438 1.00 92.94 71 VAL A O 1
ATOM 578 N N . ALA A 1 72 ? 1.925 4.785 -0.122 1.00 93.00 72 ALA A N 1
ATOM 579 C CA . ALA A 1 72 ? 1.289 5.935 0.517 1.00 93.00 72 ALA A CA 1
ATOM 580 C C . ALA A 1 72 ? 0.656 6.844 -0.542 1.00 93.00 72 ALA A C 1
ATO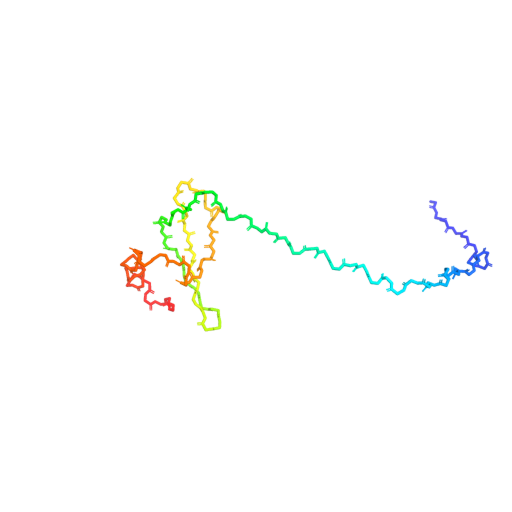M 582 O O . ALA A 1 72 ? 1.217 7.002 -1.616 1.00 93.00 72 ALA A O 1
ATOM 583 N N . LEU A 1 73 ? -0.460 7.507 -0.220 1.00 91.25 73 LEU A N 1
ATOM 584 C CA . LEU A 1 73 ? -1.097 8.463 -1.143 1.00 91.25 73 LEU A CA 1
ATOM 585 C C . LEU A 1 73 ? -0.120 9.542 -1.647 1.00 91.25 73 LEU A C 1
ATOM 587 O O . LEU A 1 73 ? -0.214 9.975 -2.783 1.00 91.25 73 LEU A O 1
ATOM 591 N N . SER A 1 74 ? 0.837 9.952 -0.810 1.00 90.44 74 SER A N 1
ATOM 592 C CA . SER A 1 74 ? 1.872 10.930 -1.170 1.00 90.44 74 SER A CA 1
ATOM 593 C C . SER A 1 74 ? 2.854 10.443 -2.240 1.00 90.44 74 SER A C 1
ATOM 595 O O . SER A 1 74 ? 3.480 11.277 -2.883 1.00 90.44 74 SER A O 1
ATOM 597 N N . ASP A 1 75 ? 2.986 9.127 -2.407 1.00 89.12 75 ASP A N 1
ATOM 598 C CA . ASP A 1 75 ? 3.887 8.494 -3.374 1.00 89.12 75 ASP A CA 1
ATOM 599 C C . ASP A 1 75 ? 3.144 8.086 -4.659 1.00 89.12 75 ASP A C 1
ATOM 601 O O . ASP A 1 75 ? 3.772 7.645 -5.620 1.00 89.12 75 ASP A O 1
ATOM 605 N N . VAL A 1 76 ? 1.808 8.207 -4.689 1.00 89.19 76 VAL A N 1
ATOM 606 C CA . VAL A 1 76 ? 1.007 7.921 -5.882 1.00 89.19 76 VAL A CA 1
ATOM 607 C C . VAL A 1 76 ? 1.121 9.104 -6.856 1.00 89.19 76 VAL A C 1
ATOM 609 O O . VAL A 1 76 ? 0.864 10.244 -6.458 1.00 89.19 76 VAL A O 1
ATOM 612 N N . PRO A 1 77 ? 1.498 8.868 -8.127 1.00 89.44 77 PRO A N 1
ATOM 613 C CA . PRO A 1 77 ? 1.503 9.905 -9.155 1.00 89.44 77 PRO A CA 1
ATOM 614 C C . PRO A 1 77 ? 0.119 10.536 -9.337 1.00 89.44 77 PRO A C 1
ATOM 616 O O . PRO A 1 77 ? -0.881 9.824 -9.396 1.00 89.44 77 PRO A O 1
ATOM 619 N N . ARG A 1 78 ? 0.069 11.862 -9.510 1.00 88.25 78 ARG A N 1
ATOM 620 C CA . ARG A 1 78 ? -1.195 12.597 -9.726 1.00 88.25 78 ARG A CA 1
ATOM 621 C C . ARG A 1 78 ? -1.931 12.183 -11.000 1.00 88.25 78 ARG A C 1
ATOM 623 O O . ARG A 1 78 ? -3.142 12.333 -11.080 1.00 88.25 78 ARG A O 1
ATOM 630 N N . ASP A 1 79 ? -1.220 11.621 -11.974 1.00 89.19 79 ASP A N 1
ATOM 631 C CA . ASP A 1 79 ? -1.813 11.115 -13.217 1.00 89.19 79 ASP A CA 1
ATOM 632 C C . ASP A 1 79 ? -2.811 9.965 -12.967 1.00 89.19 79 ASP A C 1
ATOM 634 O O . ASP A 1 79 ? -3.646 9.663 -13.814 1.00 89.19 79 ASP A O 1
ATOM 638 N N . LEU A 1 80 ? -2.749 9.331 -11.789 1.00 90.31 80 LEU A N 1
ATOM 639 C CA . LEU A 1 80 ? -3.644 8.252 -11.367 1.00 90.31 80 LEU A CA 1
ATOM 640 C C . LEU A 1 80 ? -4.812 8.737 -10.492 1.00 90.31 80 LEU A C 1
ATOM 642 O O . LEU A 1 80 ? -5.584 7.901 -10.017 1.00 90.31 80 LEU A O 1
ATOM 646 N N . ASP A 1 81 ? -4.983 10.049 -10.293 1.00 90.81 81 ASP A N 1
ATOM 647 C CA . ASP A 1 81 ? -6.080 10.601 -9.486 1.00 90.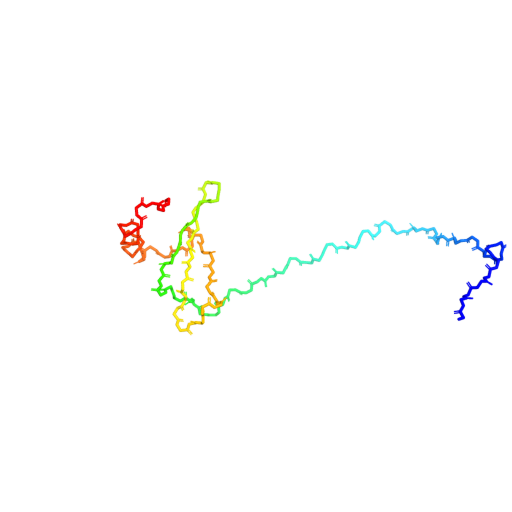81 81 ASP A CA 1
ATOM 648 C C . ASP A 1 81 ? -7.453 10.200 -10.055 1.00 90.81 81 ASP A C 1
ATOM 650 O O . ASP A 1 81 ? -8.346 9.810 -9.305 1.00 90.81 81 ASP A O 1
ATOM 654 N N . GLU A 1 82 ? -7.620 10.184 -11.383 1.00 91.75 82 GLU A N 1
ATOM 655 C CA . GLU A 1 82 ? -8.871 9.737 -12.020 1.00 91.75 82 GLU A CA 1
ATOM 656 C C . GLU A 1 82 ? -9.185 8.262 -11.726 1.00 91.75 82 GLU A C 1
ATOM 658 O O . GLU A 1 82 ? -10.344 7.887 -11.509 1.00 91.75 82 GLU A O 1
ATOM 663 N N . VAL A 1 83 ? -8.147 7.422 -11.683 1.00 90.94 83 VAL A N 1
ATOM 664 C CA . VAL A 1 83 ? -8.260 5.990 -11.382 1.00 90.94 83 VAL A CA 1
ATOM 665 C C . VAL A 1 83 ? -8.586 5.782 -9.902 1.00 90.94 83 VAL A C 1
ATOM 667 O O . VAL A 1 83 ? -9.434 4.951 -9.572 1.00 90.94 83 VAL A O 1
ATOM 670 N N . LEU A 1 84 ? -7.975 6.567 -9.009 1.00 91.50 84 LEU A N 1
ATOM 671 C CA . LEU A 1 84 ? -8.299 6.578 -7.580 1.00 91.50 84 LEU A CA 1
ATOM 672 C C . LEU A 1 84 ? -9.751 7.005 -7.331 1.00 91.50 84 LEU A C 1
ATOM 674 O O . LEU A 1 84 ? -10.472 6.337 -6.593 1.00 91.50 84 LEU A O 1
ATOM 678 N N . GLU A 1 85 ? -10.214 8.070 -7.978 1.00 92.06 85 GLU A N 1
ATOM 679 C CA . GLU A 1 85 ? -11.604 8.530 -7.891 1.00 92.06 85 GLU A CA 1
ATOM 680 C C . GLU A 1 85 ? -12.591 7.466 -8.388 1.00 92.06 85 GLU A C 1
ATOM 682 O O . GLU A 1 85 ? -13.664 7.264 -7.812 1.00 92.06 85 GLU A O 1
ATOM 687 N N . HIS A 1 86 ? -12.241 6.758 -9.463 1.00 93.38 86 HIS A N 1
ATOM 688 C CA . HIS A 1 86 ? -13.039 5.640 -9.955 1.00 93.38 86 HIS A CA 1
ATOM 689 C C . HIS A 1 86 ? -13.078 4.486 -8.945 1.00 93.38 86 HIS A C 1
ATOM 691 O O . HIS A 1 86 ? -14.153 3.938 -8.695 1.00 93.38 86 HIS A O 1
ATOM 697 N N . PHE A 1 87 ? -11.944 4.152 -8.325 1.00 93.44 87 PHE A N 1
ATOM 698 C CA . PHE A 1 87 ? -11.866 3.151 -7.263 1.00 93.44 87 PHE A CA 1
ATOM 699 C C . PHE A 1 87 ? -12.790 3.511 -6.088 1.00 93.44 87 PHE A C 1
ATOM 701 O O . PHE A 1 87 ? -13.641 2.709 -5.708 1.00 93.44 87 PHE A O 1
ATOM 708 N N . HIS A 1 88 ? -12.731 4.742 -5.577 1.00 93.19 88 HIS A N 1
ATOM 709 C CA . HIS A 1 88 ? -13.594 5.187 -4.471 1.00 93.19 88 HIS A CA 1
ATOM 710 C C . HIS A 1 88 ? -15.085 5.154 -4.815 1.00 93.19 88 HIS A C 1
ATOM 712 O O . HIS A 1 88 ? -15.907 4.759 -3.988 1.00 93.19 88 HIS A O 1
ATOM 718 N N . ARG A 1 89 ? -15.448 5.471 -6.065 1.00 93.31 89 ARG A N 1
ATOM 719 C CA . ARG A 1 89 ? -16.832 5.334 -6.551 1.00 93.31 89 ARG A CA 1
ATOM 720 C C . ARG A 1 89 ? -17.336 3.890 -6.529 1.00 93.31 89 ARG A C 1
ATOM 722 O O . ARG A 1 89 ? -18.504 3.667 -6.220 1.00 93.31 89 ARG A O 1
ATOM 729 N N . HIS A 1 90 ? -16.478 2.920 -6.840 1.00 93.38 90 HIS A N 1
ATOM 730 C CA . HIS A 1 90 ? -16.829 1.494 -6.813 1.00 93.38 90 HIS A CA 1
ATOM 731 C C . HIS A 1 90 ? -16.755 0.894 -5.405 1.00 93.38 90 HIS A C 1
ATOM 733 O O . HIS A 1 90 ? -17.398 -0.120 -5.129 1.00 93.38 90 HIS A O 1
ATOM 739 N N . HIS A 1 91 ? -16.027 1.544 -4.496 1.00 91.62 91 HIS A N 1
ATOM 740 C CA . HIS A 1 91 ? -15.811 1.089 -3.130 1.00 91.62 91 HIS A CA 1
ATOM 741 C C . HIS A 1 91 ? -16.255 2.126 -2.079 1.00 91.62 91 HIS A C 1
ATOM 743 O O . HIS A 1 91 ? -15.459 2.517 -1.230 1.00 91.62 91 HIS A O 1
ATOM 749 N N . PRO A 1 92 ? -17.549 2.503 -2.017 1.00 90.88 92 PRO A N 1
ATOM 750 C CA . PRO A 1 92 ? -18.034 3.571 -1.129 1.00 90.88 92 PRO A CA 1
ATOM 751 C C . PRO A 1 92 ? -17.945 3.249 0.375 1.00 90.88 92 PRO A C 1
ATOM 753 O O . PRO A 1 92 ? -18.219 4.101 1.213 1.00 90.88 92 PRO A O 1
ATOM 756 N N . LYS A 1 93 ? -17.636 1.996 0.733 1.00 90.56 93 LYS A N 1
ATOM 757 C CA . LYS A 1 93 ? -17.435 1.550 2.123 1.00 90.56 93 LYS A CA 1
ATOM 758 C C . LYS A 1 93 ? -15.981 1.675 2.578 1.00 90.56 93 LYS A C 1
ATOM 760 O O . LYS A 1 93 ? -15.715 1.537 3.771 1.00 90.56 93 LYS A O 1
ATOM 765 N N . LEU A 1 94 ? -15.061 1.840 1.632 1.00 87.25 94 LEU A N 1
ATOM 766 C CA . LEU A 1 94 ? -13.652 2.045 1.910 1.00 87.25 94 LEU A CA 1
ATOM 767 C C . LEU A 1 94 ? -13.402 3.541 2.217 1.00 87.25 94 LEU A C 1
ATOM 769 O O . LEU A 1 94 ? -14.185 4.385 1.781 1.00 87.25 94 LEU A O 1
ATOM 773 N N . PRO A 1 95 ? -12.409 3.851 3.068 1.00 78.75 95 PRO A N 1
ATOM 774 C CA . PRO A 1 95 ? -12.188 5.185 3.637 1.00 78.75 95 PRO A CA 1
ATOM 775 C C . PRO A 1 95 ? -11.618 6.236 2.683 1.00 78.75 95 PRO A C 1
ATOM 777 O O . PRO A 1 95 ? -11.003 5.849 1.667 1.00 78.75 95 PRO A O 1
#

Secondary structure (DSSP, 8-state):
------GGGSPP----------PPPPPPPP--PPPSS-PPEEEEEEEEEETTEEEEEEEETT--GGG-EEEEGGGS-GGGHHHHHHHHHH-TT--

InterPro domains:
  IPR000953 Chromo/chromo shadow domain [PS50013] (39-95)
  IPR000953 Chromo/chromo shadow domain [SM00298] (37-92)
  IPR016197 Chromo-like domain superfamily [SSF54160] (2-93)